Protein AF-A0A972Y3Y3-F1 (afdb_monomer)

Foldseek 3Di:
DKDDDPPWIWDDDPQWIWFDLPFWIWIQRVVQLAIEIETPVPPDPPDCDPVCVQPVQVDQWDKDWDDWDQDPNFTWTWIKTAGPDPPDQFRIKIFTAGPPVRHTAWIWTQGPVRDIDIDGDPDDDPPDDDDSCPRDDDCVVSPPGHYHYPD

Mean predicted aligned error: 5.72 Å

Nearest PDB structures (foldseek):
  4mxt-assembly1_A-2  TM=8.708E-01  e=2.739E-11  Bacteroides uniformis ATCC 8492
  3bk5-assembly1_A  TM=5.901E-01  e=4.823E-05  Vibrio parahaemolyticus RIMD 2210633
  7rag-assembly1_A-2  TM=6.821E-01  e=1.962E-03  Clostridioides difficile
  3buu-assembly2_B  TM=5.078E-01  e=1.488E-03  Nitrosomonas europaea ATCC 19718
  6jl9-assembly1_A  TM=5.408E-01  e=2.791E-02  Xenopus tropicalis

Structure (mmCIF, N/CA/C/O backbone):
data_AF-A0A972Y3Y3-F1
#
_entry.id   AF-A0A972Y3Y3-F1
#
loop_
_atom_site.group_PDB
_atom_site.id
_atom_site.type_symbol
_atom_site.label_atom_id
_atom_site.label_alt_id
_atom_site.label_comp_id
_atom_site.label_asym_id
_atom_site.label_entity_id
_atom_site.label_seq_id
_atom_site.pdbx_PDB_ins_code
_atom_site.Cartn_x
_atom_site.Cartn_y
_atom_site.Cartn_z
_atom_site.occupancy
_atom_site.B_iso_or_equiv
_atom_site.auth_seq_id
_atom_site.auth_comp_id
_atom_site.auth_asym_id
_atom_site.auth_atom_id
_atom_site.pdbx_PDB_model_num
ATOM 1 N N . ASP A 1 1 ? 3.562 -3.655 8.323 1.00 86.94 1 ASP A N 1
ATOM 2 C CA . ASP A 1 1 ? 3.239 -4.789 7.422 1.00 86.94 1 ASP A CA 1
ATOM 3 C C . ASP A 1 1 ? 1.831 -4.613 6.869 1.00 86.94 1 ASP A C 1
ATOM 5 O O . ASP A 1 1 ? 1.149 -3.686 7.285 1.00 86.94 1 ASP A O 1
ATOM 9 N N . VAL A 1 2 ? 1.420 -5.457 5.923 1.00 88.81 2 VAL A N 1
ATOM 10 C CA . VAL A 1 2 ? 0.069 -5.444 5.352 1.00 88.81 2 VAL A CA 1
ATOM 11 C C . VAL A 1 2 ? -0.478 -6.867 5.256 1.00 88.81 2 VAL A C 1
ATOM 13 O O . VAL A 1 2 ? 0.240 -7.784 4.857 1.00 88.81 2 VAL A O 1
ATOM 16 N N . THR A 1 3 ? -1.761 -7.036 5.579 1.00 91.81 3 THR A N 1
ATOM 17 C CA . THR A 1 3 ? -2.555 -8.222 5.229 1.00 91.81 3 THR A CA 1
ATOM 18 C C . THR A 1 3 ? -3.793 -7.820 4.424 1.00 91.81 3 THR A C 1
ATOM 20 O O . THR A 1 3 ? -4.442 -6.838 4.768 1.00 91.81 3 THR A O 1
ATOM 23 N N . LEU A 1 4 ? -4.122 -8.583 3.374 1.00 89.62 4 LEU A N 1
ATOM 24 C CA . LEU A 1 4 ? -5.201 -8.300 2.415 1.00 89.62 4 LEU A CA 1
ATOM 25 C C . LEU A 1 4 ? -6.139 -9.510 2.267 1.00 89.62 4 LEU A C 1
ATOM 27 O O . LEU A 1 4 ? -5.661 -10.649 2.220 1.00 89.62 4 LEU A O 1
ATOM 31 N N . LYS A 1 5 ? -7.453 -9.276 2.145 1.00 89.25 5 LYS A N 1
ATOM 32 C CA . LYS A 1 5 ? -8.460 -10.285 1.762 1.00 89.25 5 LYS A CA 1
ATOM 33 C C . LYS A 1 5 ? -9.588 -9.633 0.955 1.00 89.25 5 LYS A C 1
ATOM 35 O O . LYS A 1 5 ? -10.448 -8.965 1.520 1.00 89.25 5 LYS A O 1
ATOM 40 N N . GLY A 1 6 ? -9.620 -9.886 -0.355 1.00 86.69 6 GLY A N 1
ATOM 41 C CA . GLY A 1 6 ? -10.506 -9.134 -1.249 1.00 86.69 6 GLY A CA 1
ATOM 42 C C . GLY A 1 6 ? -10.146 -7.653 -1.168 1.00 86.69 6 GLY A C 1
ATOM 43 O O . GLY A 1 6 ? -8.965 -7.326 -1.265 1.00 86.69 6 GLY A O 1
ATOM 44 N N . ASP A 1 7 ? -11.138 -6.811 -0.897 1.00 83.88 7 ASP A N 1
ATOM 45 C CA . ASP A 1 7 ? -10.929 -5.373 -0.712 1.00 83.88 7 ASP A CA 1
ATOM 46 C C . ASP A 1 7 ? -10.537 -5.013 0.731 1.00 83.88 7 ASP A C 1
ATOM 48 O O . ASP A 1 7 ? -10.039 -3.924 0.971 1.00 83.88 7 ASP A O 1
ATOM 52 N N . GLN A 1 8 ? -10.702 -5.920 1.702 1.00 89.88 8 GLN A N 1
ATOM 53 C CA . GLN A 1 8 ? -10.385 -5.655 3.110 1.00 89.88 8 GLN A CA 1
ATOM 54 C C . GLN A 1 8 ? -8.876 -5.671 3.362 1.00 89.88 8 GLN A C 1
ATOM 56 O O . GLN A 1 8 ? -8.153 -6.531 2.838 1.00 89.88 8 GLN A O 1
ATOM 61 N N . TYR A 1 9 ? -8.402 -4.793 4.249 1.00 91.00 9 TYR A N 1
ATOM 62 C CA . TYR A 1 9 ? -6.988 -4.743 4.604 1.00 91.00 9 TYR A CA 1
ATOM 63 C C . TYR A 1 9 ? -6.715 -4.387 6.066 1.00 91.00 9 TYR A C 1
ATOM 65 O O . TYR A 1 9 ? -7.497 -3.721 6.740 1.00 91.00 9 TYR A O 1
ATOM 73 N N . VAL A 1 10 ? -5.559 -4.832 6.559 1.00 92.69 10 VAL A N 1
ATOM 74 C CA . VAL A 1 10 ? -4.926 -4.303 7.772 1.00 92.69 10 VAL A CA 1
ATOM 75 C C . VAL A 1 10 ? -3.528 -3.848 7.400 1.00 92.69 10 VAL A C 1
ATOM 77 O O . VAL A 1 10 ? -2.733 -4.643 6.897 1.00 92.69 10 VAL A O 1
ATOM 80 N N . LEU A 1 11 ? -3.233 -2.583 7.668 1.00 89.94 11 LEU A N 1
ATOM 81 C CA . LEU A 1 11 ? -1.943 -1.948 7.456 1.00 89.94 11 LEU A CA 1
ATOM 82 C C . LEU A 1 11 ? -1.376 -1.511 8.803 1.00 89.94 11 LEU A C 1
ATOM 84 O O . LEU A 1 11 ? -2.033 -0.804 9.557 1.00 89.94 11 LEU A O 1
ATOM 88 N N . ASN A 1 12 ? -0.134 -1.889 9.081 1.00 90.06 12 ASN A N 1
ATOM 89 C CA . ASN A 1 12 ? 0.650 -1.312 10.167 1.00 90.06 12 ASN A CA 1
ATOM 90 C C . ASN A 1 12 ? 1.813 -0.528 9.555 1.00 90.06 12 ASN A C 1
ATOM 92 O O . ASN A 1 12 ? 2.692 -1.119 8.911 1.00 90.06 12 ASN A O 1
ATOM 96 N N . TYR A 1 13 ? 1.828 0.786 9.749 1.00 83.94 13 TYR A N 1
ATOM 97 C CA . TYR A 1 13 ? 2.829 1.682 9.180 1.00 83.94 13 TYR A CA 1
ATOM 98 C C . TYR A 1 13 ? 3.150 2.810 10.160 1.00 83.94 13 TYR A C 1
ATOM 100 O O . TYR A 1 13 ? 2.250 3.466 10.662 1.00 83.94 13 TYR A O 1
ATOM 108 N N . MET A 1 14 ? 4.440 3.009 10.456 1.00 84.88 14 MET A N 1
ATOM 109 C CA . MET A 1 14 ? 4.923 4.077 11.350 1.00 84.88 14 MET A CA 1
ATOM 110 C C . MET A 1 14 ? 4.201 4.148 12.712 1.00 84.88 14 MET A C 1
ATOM 112 O O . MET A 1 14 ? 3.924 5.224 13.217 1.00 84.88 14 MET A O 1
ATOM 116 N N . GLY A 1 15 ? 3.875 2.997 13.309 1.00 89.00 15 GLY A N 1
ATOM 117 C CA . GLY A 1 15 ? 3.161 2.936 14.594 1.00 89.00 15 GLY A CA 1
ATOM 118 C C . GLY A 1 15 ? 1.643 3.121 14.490 1.00 89.00 15 GLY A C 1
ATOM 119 O O . GLY A 1 15 ? 0.935 2.789 15.435 1.00 89.00 15 GLY A O 1
ATOM 120 N N . VAL A 1 16 ? 1.135 3.538 13.330 1.00 92.25 16 VAL A N 1
ATOM 121 C CA . VAL A 1 16 ? -0.295 3.644 13.033 1.00 92.25 16 VAL A CA 1
ATOM 122 C C . VAL A 1 16 ? -0.813 2.307 12.513 1.00 92.25 16 VAL A C 1
ATOM 124 O O . VAL A 1 16 ? -0.187 1.658 11.665 1.00 92.25 16 VAL A O 1
ATOM 127 N N . LYS A 1 17 ? -1.978 1.893 13.013 1.00 94.00 17 LYS A N 1
ATOM 128 C CA . LYS A 1 17 ? -2.712 0.737 12.498 1.00 94.00 17 LYS A CA 1
ATOM 129 C C . LYS A 1 17 ? -3.946 1.220 11.755 1.00 94.00 17 LYS A C 1
ATOM 131 O O . LYS A 1 17 ? -4.848 1.778 12.370 1.00 94.00 17 LYS A O 1
ATOM 136 N N . ARG A 1 18 ? -4.020 0.938 10.458 1.00 92.50 18 ARG A N 1
ATOM 137 C CA . ARG A 1 18 ? -5.208 1.179 9.642 1.00 92.50 18 ARG A CA 1
ATOM 138 C C . ARG A 1 18 ? -5.916 -0.138 9.335 1.00 92.50 18 ARG A C 1
ATOM 140 O O . ARG A 1 18 ? -5.279 -1.118 8.948 1.00 92.50 18 ARG A O 1
ATOM 147 N N . ILE A 1 19 ? -7.226 -0.174 9.543 1.00 94.06 19 ILE A N 1
ATOM 148 C CA . ILE A 1 19 ? -8.092 -1.310 9.215 1.00 94.06 19 ILE A CA 1
ATOM 149 C C . ILE A 1 19 ? -9.125 -0.815 8.215 1.00 94.06 19 ILE A C 1
ATOM 151 O O . ILE A 1 19 ? -9.777 0.186 8.484 1.00 94.06 19 ILE A O 1
ATOM 155 N N . PHE A 1 20 ? -9.303 -1.527 7.111 1.00 92.00 20 PHE A N 1
ATOM 156 C CA . PHE A 1 20 ? -10.429 -1.328 6.212 1.00 92.00 20 PHE A CA 1
ATOM 157 C 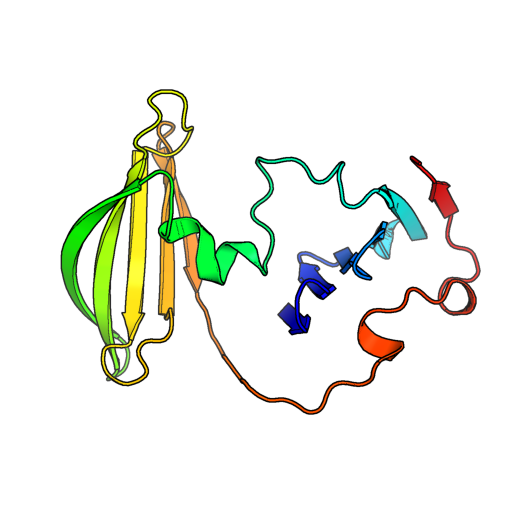C . PHE A 1 20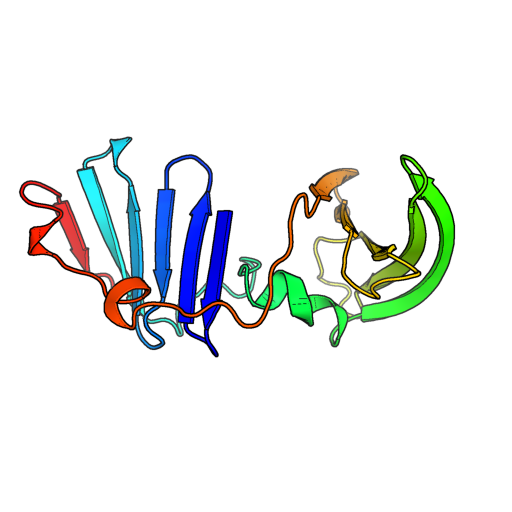 ? -11.281 -2.593 6.197 1.00 92.00 20 PHE A C 1
ATOM 159 O O . PHE A 1 20 ? -10.812 -3.674 5.825 1.00 92.00 20 PHE A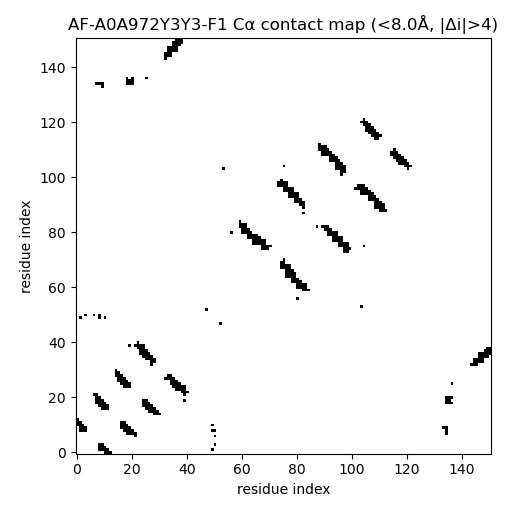 O 1
ATOM 166 N N . ASP A 1 21 ? -12.532 -2.459 6.635 1.00 93.19 21 ASP A N 1
ATOM 167 C CA . ASP A 1 21 ? -13.469 -3.581 6.753 1.00 93.19 21 ASP A CA 1
ATOM 168 C C . ASP A 1 21 ? -14.271 -3.842 5.464 1.00 93.19 21 ASP A C 1
ATOM 170 O O . ASP A 1 21 ? -15.102 -4.754 5.428 1.00 93.19 21 ASP A O 1
ATOM 174 N N . GLY A 1 22 ? -13.992 -3.087 4.396 1.00 90.12 22 GLY A N 1
ATOM 175 C CA . GLY A 1 22 ? -14.741 -3.086 3.139 1.00 90.12 22 GLY A CA 1
ATOM 176 C C . GLY A 1 22 ? -15.761 -1.948 3.030 1.00 90.12 22 GLY A C 1
ATOM 177 O O . GLY A 1 22 ? -16.379 -1.799 1.980 1.00 90.12 22 GLY A O 1
ATOM 178 N N . LYS A 1 23 ? -15.964 -1.165 4.098 1.00 91.25 23 LYS A N 1
ATOM 179 C CA . LYS A 1 23 ? -16.844 0.014 4.115 1.00 91.25 23 LYS A CA 1
ATOM 180 C C . LYS A 1 23 ? -16.231 1.204 4.837 1.00 91.25 23 LYS A C 1
ATOM 182 O O . LYS A 1 23 ? -16.316 2.311 4.332 1.00 91.25 23 LYS A O 1
ATOM 187 N N . LYS A 1 24 ? -15.647 0.981 6.012 1.00 93.19 24 LYS A N 1
ATOM 188 C CA . LYS A 1 24 ? -15.061 2.022 6.857 1.00 93.19 24 LYS A CA 1
ATOM 189 C C . LYS A 1 24 ? -13.573 1.806 7.036 1.00 93.19 24 LYS A C 1
ATOM 191 O O . LYS A 1 24 ? -13.103 0.668 7.146 1.00 93.19 24 LYS A O 1
ATOM 196 N N . ILE A 1 25 ? -12.859 2.919 7.114 1.00 92.81 25 ILE A N 1
ATOM 197 C CA . ILE A 1 25 ? -11.447 2.965 7.457 1.00 92.81 25 ILE A CA 1
ATOM 198 C C . ILE A 1 25 ? -11.336 3.375 8.923 1.00 92.81 25 ILE A C 1
ATOM 200 O O . ILE A 1 25 ? -11.888 4.384 9.351 1.00 92.81 25 ILE A O 1
ATOM 204 N N . TYR A 1 26 ? -10.598 2.586 9.696 1.00 94.88 26 TYR A N 1
ATOM 205 C CA . TYR A 1 26 ? -10.291 2.851 11.096 1.00 94.88 26 TYR A CA 1
ATOM 206 C C . TYR A 1 26 ? -8.794 3.101 11.206 1.00 94.88 26 TYR A C 1
ATOM 208 O O . TYR A 1 26 ? -7.998 2.168 11.069 1.00 94.88 26 TYR A O 1
ATOM 216 N N . THR A 1 27 ? -8.407 4.348 11.445 1.00 94.31 27 THR A N 1
ATOM 217 C CA . THR A 1 27 ? -7.014 4.750 11.652 1.00 94.31 27 THR A CA 1
ATOM 218 C C . THR A 1 27 ? -6.768 4.891 13.147 1.00 94.31 27 THR A C 1
AT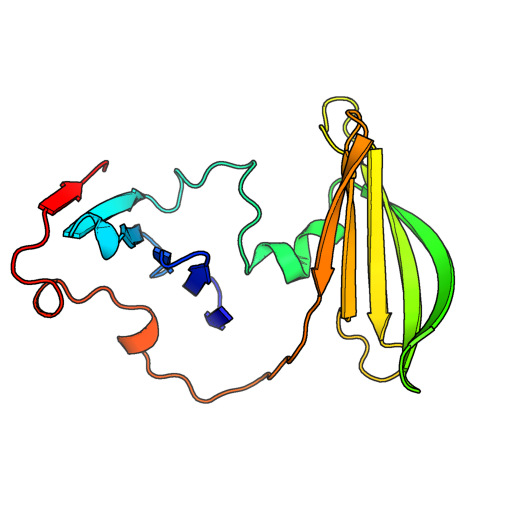OM 220 O O . THR A 1 27 ? -7.245 5.827 13.777 1.00 94.31 27 THR A O 1
ATOM 223 N N . ILE A 1 28 ? -6.046 3.933 13.719 1.00 96.44 28 ILE A N 1
ATOM 224 C CA . ILE A 1 28 ? -5.714 3.866 15.141 1.00 96.44 28 ILE A CA 1
ATOM 225 C C . ILE A 1 28 ? -4.301 4.414 15.325 1.00 96.44 28 IL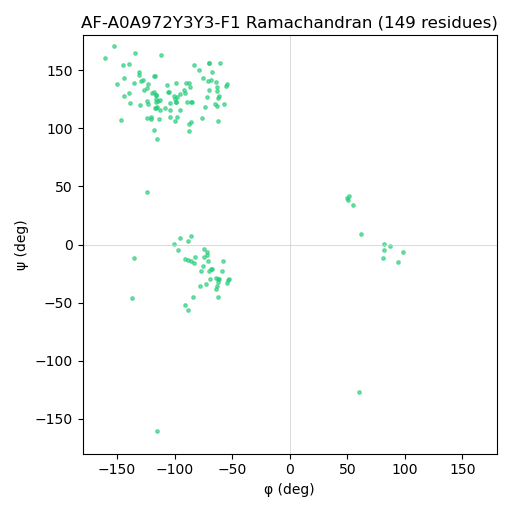E A C 1
ATOM 227 O O . ILE A 1 28 ? -3.354 3.873 14.743 1.00 96.44 28 ILE A O 1
ATOM 231 N N . ILE A 1 29 ? -4.169 5.441 16.161 1.00 96.50 29 ILE A N 1
ATOM 232 C CA . ILE A 1 29 ? -2.922 6.135 16.487 1.00 96.50 29 ILE A CA 1
ATOM 233 C C . ILE A 1 29 ? -2.636 5.887 17.976 1.00 96.50 29 ILE A C 1
ATOM 235 O O . ILE A 1 29 ? -3.131 6.616 18.833 1.00 96.50 29 ILE A O 1
ATOM 239 N N . PRO A 1 30 ? -1.886 4.822 18.326 1.00 95.88 30 PRO A N 1
ATOM 240 C CA . PRO A 1 30 ? -1.679 4.444 19.723 1.00 95.88 30 PRO A CA 1
ATOM 241 C C . PRO A 1 30 ? -0.921 5.484 20.548 1.00 95.88 30 PRO A C 1
ATOM 243 O O . PRO A 1 30 ? -1.111 5.533 21.756 1.00 95.8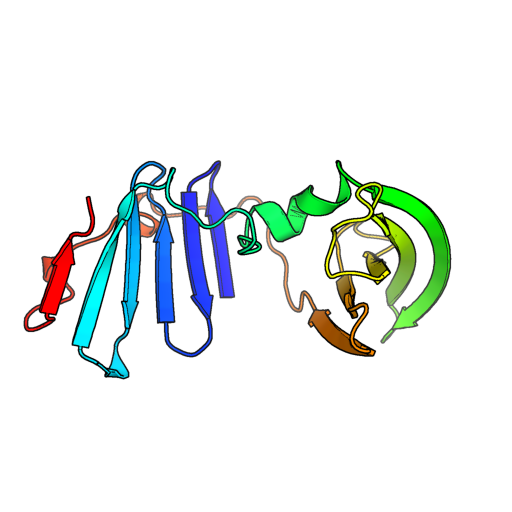8 30 PRO A O 1
ATOM 246 N N . GLU A 1 31 ? -0.055 6.276 19.909 1.00 96.25 31 GLU A N 1
ATOM 247 C CA . GLU A 1 31 ? 0.732 7.327 20.569 1.00 96.25 31 GLU A CA 1
ATOM 248 C C . GLU A 1 31 ? -0.156 8.428 21.161 1.00 96.25 31 GLU A C 1
ATOM 250 O O . GLU A 1 31 ? 0.119 8.901 22.261 1.00 96.25 31 GLU A O 1
ATOM 255 N N . ASP A 1 32 ? -1.256 8.748 20.476 1.00 97.06 32 ASP A N 1
ATOM 256 C CA . ASP A 1 32 ? -2.202 9.796 20.870 1.00 97.06 32 ASP A CA 1
ATOM 257 C C . ASP A 1 32 ? -3.455 9.236 21.561 1.00 97.06 32 ASP A C 1
ATOM 259 O O . ASP A 1 32 ? -4.356 9.987 21.927 1.00 97.06 32 ASP A O 1
ATOM 263 N N . GLU A 1 33 ? -3.537 7.910 21.719 1.00 97.31 33 GLU A N 1
ATOM 264 C CA . GLU A 1 33 ? -4.752 7.209 22.148 1.00 97.31 33 GLU A CA 1
ATOM 265 C C . GLU A 1 33 ? -5.984 7.642 21.322 1.00 97.31 33 GLU A C 1
ATOM 267 O O . GLU A 1 33 ? -7.085 7.800 21.845 1.00 97.31 33 GLU A O 1
ATOM 272 N N . GLU A 1 34 ? -5.806 7.828 20.009 1.00 97.12 34 GLU A N 1
ATOM 273 C CA . GLU A 1 34 ? -6.831 8.348 19.098 1.00 97.12 34 GLU A CA 1
ATOM 274 C C . GLU A 1 34 ? -7.225 7.324 18.024 1.00 97.12 34 GLU A C 1
ATOM 276 O O . GLU A 1 34 ? -6.410 6.535 17.532 1.00 97.12 34 GLU A O 1
ATOM 281 N N . ILE A 1 35 ? -8.506 7.336 17.648 1.00 97.38 35 ILE A N 1
ATOM 282 C CA . ILE A 1 35 ? -9.052 6.566 16.531 1.00 97.38 35 ILE A CA 1
ATOM 283 C C . ILE A 1 35 ? -9.868 7.490 15.640 1.00 97.38 35 ILE A C 1
ATOM 285 O O . ILE A 1 35 ? -10.891 8.017 16.072 1.00 97.38 35 ILE A O 1
ATOM 289 N N . ASN A 1 36 ? -9.459 7.599 14.380 1.00 95.44 36 ASN A N 1
ATOM 290 C CA . ASN A 1 36 ? -10.239 8.238 13.328 1.00 95.44 36 ASN A CA 1
ATOM 291 C C . ASN A 1 36 ? -11.029 7.179 12.555 1.00 95.44 36 ASN A C 1
ATOM 293 O O . ASN A 1 36 ? -10.457 6.174 12.119 1.00 95.44 36 ASN A O 1
ATOM 297 N N . ILE A 1 37 ? -12.331 7.400 12.396 1.00 95.38 37 ILE A N 1
ATOM 298 C CA . ILE A 1 37 ? -13.233 6.556 11.611 1.00 95.38 37 ILE A CA 1
ATOM 299 C C . ILE A 1 37 ? -13.725 7.382 10.428 1.00 95.38 37 ILE A C 1
ATOM 301 O O . ILE A 1 37 ? -14.281 8.454 10.633 1.00 95.38 37 ILE A O 1
ATOM 305 N N . SER A 1 38 ? -13.522 6.890 9.209 1.00 92.06 38 SER A N 1
ATOM 306 C CA . SER A 1 38 ? -13.986 7.544 7.980 1.00 92.06 38 SER A CA 1
ATOM 307 C C . SER A 1 38 ? -14.652 6.548 7.038 1.00 92.06 38 SER A C 1
ATOM 309 O O . SER A 1 38 ? -14.501 5.324 7.189 1.00 92.06 38 SER A O 1
ATOM 311 N N . ASN A 1 39 ? -15.377 7.063 6.047 1.00 90.81 39 ASN A N 1
ATOM 312 C CA . ASN A 1 39 ? -15.871 6.244 4.955 1.00 90.81 39 ASN A CA 1
ATOM 313 C C . ASN A 1 39 ? -14.705 5.750 4.088 1.00 90.81 39 ASN A C 1
ATOM 315 O O . ASN A 1 39 ? -13.678 6.417 3.958 1.00 90.81 39 ASN A O 1
ATOM 319 N N . GLY A 1 40 ? -14.849 4.564 3.498 1.00 81.06 40 GLY A N 1
ATOM 320 C CA . GLY A 1 40 ? -13.865 4.023 2.558 1.00 81.06 40 GLY A CA 1
ATOM 321 C C . GLY A 1 40 ? -13.834 4.776 1.230 1.00 81.06 40 GLY A C 1
ATOM 322 O O . GLY A 1 40 ? -12.826 4.749 0.540 1.00 81.06 40 GLY A O 1
ATOM 323 N N . GLU A 1 41 ? -14.924 5.464 0.884 1.00 74.00 41 GLU A N 1
ATOM 324 C CA . GLU A 1 41 ? -14.997 6.318 -0.308 1.00 74.00 41 GLU A CA 1
ATOM 325 C C . GLU A 1 41 ? -14.248 7.649 -0.134 1.00 74.00 41 GLU A C 1
ATOM 327 O O . GLU A 1 41 ? -13.892 8.272 -1.129 1.00 74.00 41 GLU A O 1
ATOM 332 N N . ASP A 1 42 ? -13.967 8.053 1.110 1.00 67.19 42 ASP A N 1
ATOM 333 C CA . ASP A 1 42 ? -13.194 9.260 1.434 1.00 67.19 42 ASP A CA 1
ATOM 334 C C . ASP A 1 42 ? -11.678 9.000 1.441 1.00 67.19 42 ASP A C 1
ATOM 336 O O . ASP A 1 42 ? -10.897 9.853 1.870 1.00 67.19 42 ASP A O 1
ATOM 340 N N . GLU A 1 43 ? -11.244 7.806 1.023 1.00 64.81 43 GLU A N 1
ATOM 341 C CA . GLU A 1 43 ? -9.826 7.492 0.900 1.00 64.81 43 GLU A CA 1
ATOM 342 C C . GLU A 1 43 ? -9.211 8.410 -0.162 1.00 64.81 43 GLU A C 1
ATOM 344 O O . GLU A 1 43 ? -9.644 8.452 -1.315 1.00 64.81 43 GLU A O 1
ATOM 349 N N . ASP A 1 44 ? -8.234 9.209 0.264 1.00 59.91 44 ASP A N 1
ATOM 350 C CA . ASP A 1 44 ? -7.592 10.216 -0.571 1.00 59.91 44 ASP A CA 1
ATOM 351 C C . ASP A 1 44 ? -7.011 9.519 -1.814 1.00 59.91 44 ASP A C 1
ATOM 353 O O . ASP A 1 44 ? -6.154 8.646 -1.683 1.00 59.91 44 ASP A O 1
ATOM 357 N N . GLU A 1 45 ? -7.433 9.895 -3.030 1.00 52.06 45 GLU A N 1
ATOM 358 C CA . GLU A 1 45 ? -6.996 9.239 -4.286 1.00 52.06 45 GLU A CA 1
ATOM 359 C C . GLU A 1 45 ? -5.463 9.273 -4.487 1.00 52.06 45 GLU A C 1
ATOM 361 O O . GLU A 1 45 ? -4.906 8.591 -5.350 1.00 52.06 45 GLU A O 1
ATOM 366 N N . ASN A 1 46 ? -4.766 10.103 -3.707 1.00 46.59 46 ASN A N 1
ATOM 367 C CA . ASN A 1 46 ? -3.314 10.239 -3.713 1.00 46.59 46 ASN A CA 1
ATOM 368 C C . ASN A 1 46 ? -2.604 9.299 -2.721 1.00 46.59 46 ASN A C 1
ATOM 370 O O . ASN A 1 46 ? -1.376 9.172 -2.776 1.00 46.59 46 ASN A O 1
ATOM 374 N N . GLU A 1 47 ? -3.333 8.665 -1.801 1.00 58.34 47 GLU A N 1
ATOM 375 C CA . GLU A 1 47 ? -2.783 7.758 -0.803 1.00 58.34 47 GLU A CA 1
ATOM 376 C C . GLU A 1 47 ? -2.713 6.344 -1.393 1.00 58.34 47 GLU A C 1
ATOM 378 O O . GLU A 1 47 ? -3.714 5.652 -1.506 1.00 58.34 47 GLU A O 1
ATOM 383 N N . ILE A 1 48 ? -1.510 5.901 -1.787 1.00 57.06 48 ILE A N 1
ATOM 384 C CA . ILE A 1 48 ? -1.324 4.540 -2.314 1.00 57.06 48 ILE A CA 1
ATOM 385 C C . ILE A 1 48 ? -1.680 3.542 -1.217 1.00 57.06 48 ILE A C 1
ATOM 387 O O . ILE A 1 48 ? -0.901 3.314 -0.282 1.00 57.06 48 ILE A O 1
ATOM 391 N N . THR A 1 49 ? -2.827 2.893 -1.368 1.00 65.31 49 THR A N 1
ATOM 392 C CA . THR A 1 49 ? -3.228 1.840 -0.445 1.00 65.31 49 THR A CA 1
ATOM 393 C C . THR A 1 49 ? -2.344 0.607 -0.645 1.00 65.31 49 THR A C 1
ATOM 395 O O . THR A 1 49 ? -1.789 0.366 -1.726 1.00 65.31 49 THR A O 1
ATOM 398 N N . PRO A 1 50 ? -2.197 -0.256 0.368 1.00 64.56 50 PRO A N 1
ATOM 399 C CA . PRO A 1 50 ? -1.438 -1.489 0.192 1.00 64.56 50 PRO A CA 1
ATOM 400 C C . PRO A 1 50 ? -2.025 -2.427 -0.875 1.00 64.56 50 PRO A C 1
ATOM 402 O O . PRO A 1 50 ? -1.286 -3.164 -1.529 1.00 64.56 50 PRO A O 1
ATOM 405 N N . SER A 1 51 ? -3.346 -2.389 -1.059 1.00 64.00 51 SER A N 1
ATOM 406 C CA . SER A 1 51 ? -4.077 -3.039 -2.151 1.00 64.00 51 SER A CA 1
ATOM 407 C C . SER A 1 51 ? -3.655 -2.489 -3.514 1.00 64.00 51 SER A C 1
ATOM 409 O O . SER A 1 51 ? -3.352 -3.263 -4.425 1.00 64.00 51 SER A O 1
ATOM 411 N N . GLU A 1 52 ? -3.542 -1.167 -3.639 1.00 69.81 52 GLU A N 1
ATOM 412 C CA . GLU A 1 52 ? -3.061 -0.510 -4.853 1.00 69.81 52 GLU A CA 1
ATOM 413 C C . GLU A 1 52 ? -1.578 -0.750 -5.106 1.00 69.81 52 GLU A C 1
ATOM 415 O O . GLU A 1 52 ? -1.185 -0.852 -6.262 1.00 69.81 52 GLU A O 1
ATOM 420 N N . MET A 1 53 ? -0.736 -0.953 -4.088 1.00 67.62 53 MET A N 1
ATOM 421 C CA . MET A 1 53 ? 0.679 -1.294 -4.304 1.00 67.62 53 MET A CA 1
ATOM 422 C C . MET A 1 53 ? 0.853 -2.508 -5.246 1.00 67.62 53 MET A C 1
ATOM 424 O O . MET A 1 53 ? 1.839 -2.597 -5.983 1.00 67.62 53 MET A O 1
ATOM 428 N N . LEU A 1 54 ? -0.116 -3.431 -5.264 1.00 69.62 54 LEU A N 1
ATOM 429 C CA . LEU A 1 54 ? -0.096 -4.623 -6.114 1.00 69.62 54 LEU A CA 1
ATOM 430 C C . LEU A 1 54 ? -0.710 -4.423 -7.508 1.00 69.62 54 LEU A C 1
ATOM 432 O O . LEU A 1 54 ? -0.514 -5.290 -8.366 1.00 69.62 54 LEU A O 1
ATOM 436 N N . THR A 1 55 ? -1.430 -3.327 -7.758 1.00 76.69 55 THR A N 1
ATOM 437 C CA . THR A 1 55 ? -2.211 -3.125 -8.995 1.00 76.69 55 THR A CA 1
ATOM 438 C C . THR A 1 55 ? -2.069 -1.740 -9.636 1.00 76.69 55 THR A C 1
ATOM 440 O O . THR A 1 55 ? -2.438 -1.597 -10.801 1.00 76.69 55 THR A O 1
ATOM 443 N N . PHE A 1 56 ? -1.472 -0.747 -8.965 1.00 78.38 56 PHE A N 1
ATOM 444 C CA . PHE A 1 56 ? -1.375 0.649 -9.426 1.00 78.38 56 PHE A CA 1
ATOM 445 C C . PHE A 1 56 ? -0.750 0.758 -10.825 1.00 78.38 56 PHE A C 1
ATOM 447 O O . PHE A 1 56 ? -1.128 1.601 -11.630 1.00 78.38 56 PHE A O 1
ATOM 454 N N . TYR A 1 57 ? 0.190 -0.134 -11.151 1.00 79.94 57 TYR A N 1
ATOM 455 C CA . TYR A 1 57 ? 0.906 -0.138 -12.426 1.00 79.94 57 TYR A CA 1
ATOM 456 C C . TYR A 1 57 ? 0.055 -0.588 -13.622 1.00 79.94 57 TYR A C 1
ATOM 458 O O . TYR A 1 57 ? 0.521 -0.508 -14.758 1.00 79.94 57 TYR A O 1
ATOM 466 N N . GLN A 1 58 ? -1.161 -1.096 -13.403 1.00 83.00 58 GLN A N 1
ATOM 467 C CA . GLN A 1 58 ? -2.006 -1.639 -14.470 1.00 83.00 58 GLN A CA 1
ATOM 468 C C . GLN A 1 58 ? -2.691 -0.554 -15.312 1.00 83.00 58 GLN A C 1
ATOM 470 O O . GLN A 1 58 ? -3.086 -0.825 -16.448 1.00 83.00 58 GLN A O 1
ATOM 475 N N . LYS A 1 59 ? -2.857 0.662 -14.780 1.00 87.06 59 LYS A N 1
ATOM 476 C CA . LYS A 1 59 ? -3.547 1.782 -15.442 1.00 87.06 59 LYS A CA 1
ATOM 477 C C . LYS A 1 59 ? -2.806 3.091 -15.181 1.00 87.06 59 LYS A C 1
ATOM 479 O O . LYS A 1 59 ? -2.091 3.205 -14.202 1.00 87.06 59 LYS A O 1
ATOM 484 N N . GLY A 1 60 ? -2.969 4.083 -16.057 1.00 89.25 60 GLY A N 1
ATOM 485 C CA . GLY A 1 60 ? -2.402 5.427 -15.855 1.00 89.25 60 GLY A CA 1
ATOM 486 C C . GLY A 1 60 ? -0.926 5.597 -16.241 1.00 89.25 60 GLY A C 1
ATOM 487 O O . GLY A 1 60 ? -0.405 6.708 -16.155 1.00 89.25 60 GLY A O 1
ATOM 488 N N . TYR A 1 61 ? -0.263 4.546 -16.739 1.00 93.31 61 TYR A N 1
ATOM 489 C CA . TYR A 1 61 ? 1.150 4.583 -17.128 1.00 93.31 61 TYR A CA 1
ATOM 490 C C . TYR A 1 61 ? 1.387 4.000 -18.524 1.00 93.31 61 TYR A C 1
ATOM 492 O O . TYR A 1 61 ? 0.768 3.017 -18.928 1.00 93.31 61 TYR A O 1
ATOM 500 N N . THR A 1 62 ? 2.356 4.571 -19.237 1.00 95.94 62 THR A N 1
ATOM 501 C CA . THR A 1 62 ? 3.071 3.858 -20.304 1.00 95.94 62 THR A CA 1
ATOM 502 C C . THR A 1 62 ? 4.187 3.021 -19.689 1.00 95.94 62 THR A C 1
ATOM 504 O O . THR A 1 62 ? 4.689 3.352 -18.611 1.00 95.94 62 THR A O 1
ATOM 507 N N . TYR A 1 63 ? 4.594 1.944 -20.361 1.00 95.88 63 TYR A N 1
ATOM 508 C CA . TYR A 1 63 ? 5.604 1.027 -19.842 1.00 95.88 63 TYR A CA 1
ATOM 509 C C . TYR A 1 63 ? 6.700 0.724 -20.863 1.00 95.88 63 TYR A C 1
ATOM 511 O O . TYR A 1 63 ? 6.469 0.674 -22.070 1.00 95.88 63 TYR A O 1
ATOM 519 N N . ALA A 1 64 ? 7.905 0.487 -20.354 1.00 97.50 64 ALA A N 1
ATOM 520 C CA . ALA A 1 64 ? 9.027 -0.032 -21.119 1.00 97.50 64 ALA A CA 1
ATOM 521 C C . ALA A 1 64 ? 9.849 -0.981 -20.248 1.00 97.50 64 ALA A C 1
ATOM 523 O O . ALA A 1 64 ? 10.041 -0.733 -19.056 1.00 97.50 64 ALA A O 1
ATOM 524 N N . MET A 1 65 ? 10.367 -2.049 -20.851 1.00 97.56 65 MET A N 1
ATOM 525 C CA . MET A 1 65 ? 11.355 -2.895 -20.187 1.00 97.56 65 MET A CA 1
ATOM 526 C C . MET A 1 65 ? 12.618 -2.078 -19.919 1.00 97.56 65 MET A C 1
ATOM 528 O O . MET A 1 65 ? 13.075 -1.328 -20.782 1.00 97.56 65 MET A O 1
ATOM 532 N N . ASP A 1 66 ? 13.157 -2.225 -18.718 1.00 97.12 66 ASP A N 1
ATOM 533 C CA . ASP A 1 66 ? 14.409 -1.611 -18.296 1.00 97.12 66 ASP A CA 1
ATOM 534 C C . ASP A 1 66 ? 15.444 -2.720 -18.020 1.00 97.12 66 ASP A C 1
ATOM 536 O O . ASP A 1 66 ? 15.321 -3.853 -18.501 1.00 97.12 66 ASP A O 1
ATOM 540 N N . ILE A 1 67 ? 16.489 -2.406 -17.266 1.00 97.62 67 ILE A N 1
ATOM 541 C CA . ILE A 1 67 ? 17.566 -3.336 -16.947 1.00 97.62 67 ILE A CA 1
ATOM 542 C C . ILE A 1 67 ? 17.087 -4.580 -16.190 1.00 97.62 67 ILE A C 1
ATOM 544 O O . ILE A 1 67 ? 16.094 -4.588 -15.457 1.00 97.62 67 ILE A O 1
ATOM 548 N N . THR A 1 68 ? 17.877 -5.640 -16.313 1.00 97.69 68 THR A N 1
ATOM 549 C CA . THR A 1 68 ? 17.853 -6.758 -15.376 1.00 97.69 68 THR A CA 1
ATOM 550 C C . THR A 1 68 ? 19.000 -6.601 -14.381 1.00 97.69 68 THR A C 1
ATOM 552 O O . THR A 1 68 ? 20.123 -6.291 -14.774 1.00 97.69 68 THR A O 1
ATOM 555 N N . GLN A 1 69 ? 18.750 -6.888 -13.107 1.00 97.06 69 GLN A N 1
ATOM 556 C CA . GLN A 1 69 ? 19.754 -6.859 -12.050 1.00 97.06 69 GLN A CA 1
ATOM 557 C C . GLN A 1 69 ? 19.732 -8.159 -11.246 1.00 97.06 69 GLN A C 1
ATOM 559 O O . GLN A 1 69 ? 18.671 -8.693 -10.938 1.00 97.06 69 GLN A O 1
ATOM 564 N N . ASN A 1 70 ? 20.908 -8.662 -10.869 1.00 96.44 70 ASN A N 1
ATOM 565 C CA . ASN A 1 70 ? 21.009 -9.715 -9.862 1.00 96.44 70 ASN A CA 1
ATOM 566 C C . ASN A 1 70 ? 21.124 -9.079 -8.475 1.00 96.44 70 ASN A C 1
ATOM 568 O O . ASN A 1 70 ? 22.051 -8.312 -8.218 1.00 96.44 70 ASN A O 1
ATOM 572 N N . VAL A 1 71 ? 20.201 -9.417 -7.579 1.00 93.12 71 VAL A N 1
ATOM 573 C CA . VAL A 1 71 ? 20.168 -8.936 -6.196 1.00 93.12 71 VAL A CA 1
ATOM 574 C C . VAL A 1 71 ? 20.161 -10.149 -5.279 1.00 93.12 71 VAL A C 1
ATOM 576 O O . VAL A 1 71 ? 19.185 -10.890 -5.245 1.00 93.12 71 VAL A O 1
ATOM 579 N N . GLN A 1 72 ? 21.271 -10.392 -4.576 1.00 89.62 72 GLN A N 1
ATOM 580 C CA . GLN A 1 72 ? 21.411 -11.527 -3.647 1.00 89.62 72 GLN A CA 1
ATOM 581 C C . GLN A 1 72 ? 21.027 -12.884 -4.283 1.00 89.62 72 GLN A C 1
ATOM 583 O O . GLN A 1 72 ? 20.336 -13.702 -3.686 1.00 89.62 72 GLN A O 1
ATOM 588 N N . GLY A 1 73 ? 21.433 -13.106 -5.540 1.00 91.81 73 GLY A N 1
ATOM 589 C CA . GLY A 1 73 ? 21.115 -14.326 -6.298 1.00 91.81 73 GLY A CA 1
ATOM 590 C C . GLY A 1 73 ? 19.727 -14.349 -6.955 1.00 91.81 73 GLY A C 1
ATOM 591 O O . GLY A 1 73 ? 19.432 -15.268 -7.716 1.00 91.81 73 GLY A O 1
ATOM 592 N N . ARG A 1 74 ? 18.884 -13.333 -6.728 1.00 93.19 74 ARG A N 1
ATOM 593 C CA . ARG A 1 74 ? 17.583 -13.172 -7.394 1.00 93.19 74 ARG A CA 1
ATOM 594 C C . ARG A 1 74 ? 17.738 -12.333 -8.657 1.00 93.19 74 ARG A C 1
ATOM 596 O O . ARG A 1 74 ? 18.308 -11.245 -8.613 1.00 93.19 74 ARG A O 1
ATOM 603 N N . LYS A 1 75 ? 17.198 -12.813 -9.778 1.00 97.44 75 LYS A N 1
ATOM 604 C CA . LYS A 1 75 ? 17.175 -12.079 -11.051 1.00 97.44 75 LYS A CA 1
ATOM 605 C C . LYS A 1 75 ? 15.950 -11.165 -11.087 1.00 97.44 75 LYS A C 1
ATOM 607 O O . LYS A 1 75 ? 14.831 -11.642 -11.272 1.00 97.44 75 LYS A O 1
ATOM 612 N N . ILE A 1 76 ? 16.158 -9.867 -10.923 1.00 98.00 76 ILE A N 1
ATOM 613 C CA . ILE A 1 76 ? 15.110 -8.846 -10.909 1.00 98.00 76 ILE A CA 1
ATOM 614 C C . ILE A 1 76 ? 15.056 -8.160 -12.270 1.00 98.00 76 ILE A C 1
ATOM 616 O O . ILE A 1 76 ? 16.064 -7.654 -12.756 1.00 98.00 76 ILE A O 1
ATOM 620 N N . GLN A 1 77 ? 13.882 -8.149 -12.889 1.00 98.00 77 GLN A N 1
ATOM 621 C CA . GLN A 1 77 ? 13.610 -7.412 -14.114 1.00 98.00 77 GLN A CA 1
ATOM 622 C C . GLN A 1 77 ? 12.905 -6.107 -13.765 1.00 98.00 77 GLN A C 1
ATOM 624 O O . GLN A 1 77 ? 11.828 -6.140 -13.174 1.00 98.00 77 GLN A O 1
ATOM 629 N N . PHE A 1 78 ? 13.478 -4.974 -14.158 1.00 97.75 78 PHE A N 1
ATOM 630 C CA . PHE A 1 78 ? 12.822 -3.687 -13.978 1.00 97.75 78 PHE A CA 1
ATOM 631 C C . PHE A 1 78 ? 11.918 -3.351 -15.161 1.00 97.75 78 PHE A C 1
ATOM 633 O O . PHE A 1 78 ? 12.267 -3.563 -16.324 1.00 97.75 78 PHE A O 1
ATOM 640 N N . VAL A 1 79 ? 10.747 -2.810 -14.851 1.00 97.12 79 VAL A N 1
ATOM 641 C CA . VAL A 1 79 ? 9.832 -2.189 -15.805 1.00 97.12 79 VAL A CA 1
ATOM 642 C C . VAL A 1 79 ? 9.723 -0.721 -15.432 1.00 97.12 79 VAL A C 1
ATOM 644 O O . VAL A 1 79 ? 9.369 -0.376 -14.305 1.00 97.12 79 VAL A O 1
ATOM 647 N N . LYS A 1 80 ? 10.041 0.154 -16.379 1.00 97.44 80 LYS A N 1
ATOM 648 C CA . LYS A 1 80 ? 9.873 1.592 -16.218 1.00 97.44 80 LYS A CA 1
ATOM 649 C C . LYS A 1 80 ? 8.442 1.963 -16.570 1.00 97.44 80 LYS A C 1
ATOM 651 O O . LYS A 1 80 ? 8.012 1.745 -17.700 1.00 97.44 80 LYS A O 1
ATOM 656 N N . LEU A 1 81 ? 7.755 2.580 -15.623 1.00 95.62 81 LEU A N 1
ATOM 657 C CA . LEU A 1 81 ? 6.422 3.144 -15.758 1.00 95.62 81 LEU A CA 1
ATOM 658 C C . LEU A 1 81 ? 6.538 4.667 -15.830 1.00 95.62 81 LEU A C 1
ATOM 660 O O . LEU A 1 81 ? 7.237 5.286 -15.025 1.00 95.62 81 LEU A O 1
ATOM 664 N N . THR A 1 82 ? 5.887 5.281 -16.811 1.00 95.81 82 THR A N 1
ATOM 665 C CA . THR A 1 82 ? 5.848 6.742 -16.977 1.00 95.81 82 THR A CA 1
ATOM 666 C C . THR A 1 82 ? 4.391 7.193 -16.974 1.00 95.81 82 THR A C 1
ATOM 668 O O . THR A 1 82 ? 3.639 6.689 -17.815 1.00 95.81 82 THR A O 1
ATOM 671 N N . PRO A 1 83 ? 3.975 8.077 -16.042 1.00 94.06 83 PRO A N 1
ATOM 672 C CA . PRO A 1 83 ? 2.593 8.537 -15.970 1.00 94.06 83 PRO A CA 1
ATOM 673 C C . PRO A 1 83 ? 2.122 9.103 -17.307 1.00 94.06 83 PRO A C 1
ATOM 675 O O . PRO A 1 83 ? 2.864 9.818 -17.981 1.00 94.06 83 PRO A O 1
ATOM 678 N N . ILE A 1 84 ? 0.891 8.774 -17.688 1.00 94.75 84 ILE A N 1
ATOM 679 C CA . ILE A 1 84 ? 0.231 9.367 -18.857 1.00 94.75 84 ILE A CA 1
ATOM 680 C C . ILE A 1 84 ? -0.275 10.770 -18.506 1.00 94.75 84 ILE A C 1
ATOM 682 O O . ILE A 1 84 ? -0.231 11.672 -19.342 1.00 94.75 84 ILE A O 1
ATOM 686 N N . ASP A 1 85 ? -0.730 10.963 -17.265 1.00 92.00 85 ASP A N 1
ATOM 687 C CA . ASP A 1 85 ? -1.187 12.263 -16.795 1.00 92.00 85 ASP A CA 1
ATOM 688 C C . ASP A 1 85 ? -0.010 13.213 -16.545 1.00 92.00 85 ASP A C 1
ATOM 690 O O . ASP A 1 85 ? 0.831 13.014 -15.665 1.00 92.00 85 ASP A O 1
ATOM 694 N N . SER A 1 86 ? -0.004 14.308 -17.303 1.00 89.38 86 SER A N 1
ATOM 695 C CA . SER A 1 86 ? 0.943 15.409 -17.153 1.00 89.38 86 SER A CA 1
ATOM 696 C C . SER A 1 86 ? 0.916 16.078 -15.775 1.00 89.38 86 SER A C 1
ATOM 698 O O . SER A 1 86 ? 1.929 16.667 -15.390 1.00 89.38 86 SER A O 1
ATOM 700 N N . LYS A 1 87 ? -0.189 15.980 -15.023 1.00 90.94 87 LYS A N 1
ATOM 701 C CA . LYS A 1 87 ? -0.328 16.536 -13.670 1.00 90.94 87 LYS A CA 1
ATOM 702 C C . LYS A 1 87 ? 0.260 15.649 -12.577 1.00 90.94 87 LYS A C 1
ATOM 704 O O . LYS A 1 87 ? 0.417 16.129 -11.467 1.00 90.94 87 LYS A O 1
ATOM 709 N N . SER A 1 88 ? 0.642 14.406 -12.876 1.00 88.69 88 SER A N 1
ATOM 710 C CA . SER A 1 88 ? 1.236 13.509 -11.878 1.00 88.69 88 SER A CA 1
ATOM 711 C C . SER A 1 88 ? 2.462 14.136 -11.207 1.00 88.69 88 SER A C 1
ATOM 713 O O . SER A 1 88 ? 3.330 14.675 -11.893 1.00 88.69 88 SER A O 1
ATOM 715 N N . GLU A 1 89 ? 2.591 14.012 -9.888 1.00 88.94 89 GLU A N 1
ATOM 716 C CA . GLU A 1 89 ? 3.785 14.454 -9.148 1.00 88.94 89 GLU A CA 1
ATOM 717 C C . GLU A 1 89 ? 5.010 13.562 -9.414 1.00 88.94 89 GLU A C 1
ATOM 719 O O . GLU A 1 89 ? 6.156 13.939 -9.149 1.00 88.94 89 GLU A O 1
ATOM 724 N N . TYR A 1 90 ? 4.795 12.386 -10.007 1.00 90.19 90 TYR A N 1
ATOM 725 C CA . TYR A 1 90 ? 5.854 11.450 -10.348 1.00 90.19 90 TYR A CA 1
ATOM 726 C C . TYR A 1 90 ? 6.399 11.698 -11.754 1.00 90.19 90 TYR A C 1
ATOM 728 O O . TYR A 1 90 ? 5.675 11.928 -12.719 1.00 90.19 90 TYR A O 1
ATOM 736 N N . LYS A 1 91 ? 7.720 11.600 -11.893 1.00 94.56 91 LYS A N 1
ATOM 737 C CA . LYS A 1 91 ? 8.410 11.606 -13.186 1.00 94.56 91 LYS A CA 1
ATOM 738 C C . LYS A 1 91 ? 8.429 10.211 -13.805 1.00 94.56 91 LYS A C 1
ATOM 740 O O . LYS A 1 91 ? 8.219 10.062 -15.005 1.00 94.56 91 LYS A O 1
ATOM 745 N N . LYS A 1 92 ? 8.744 9.196 -12.999 1.00 94.62 92 LYS A N 1
ATOM 746 C CA . LYS A 1 92 ? 8.727 7.781 -13.386 1.00 94.62 92 LYS A CA 1
ATOM 747 C C . LYS A 1 92 ? 8.674 6.893 -12.150 1.00 94.62 92 LYS A C 1
ATOM 749 O O . LYS A 1 92 ? 9.068 7.312 -11.063 1.00 94.62 92 LYS A O 1
ATOM 754 N N . ILE A 1 93 ? 8.261 5.651 -12.354 1.00 93.50 93 ILE A N 1
ATOM 755 C CA . ILE A 1 93 ? 8.330 4.584 -11.358 1.00 93.50 93 ILE A CA 1
ATOM 756 C C . ILE A 1 93 ? 9.111 3.423 -11.978 1.00 93.50 93 ILE A C 1
ATOM 758 O O . ILE A 1 93 ? 8.887 3.078 -13.137 1.00 93.50 93 ILE A O 1
ATOM 762 N N . LEU A 1 94 ? 10.050 2.831 -11.244 1.00 95.56 94 LEU A N 1
ATOM 763 C CA . LEU A 1 94 ? 10.712 1.585 -11.635 1.00 95.56 94 LEU A CA 1
ATOM 764 C C . LEU A 1 94 ? 10.134 0.451 -10.796 1.00 95.56 94 LEU A C 1
ATOM 766 O O . LEU A 1 94 ? 10.296 0.437 -9.577 1.00 95.56 94 LEU A O 1
ATOM 770 N N . LEU A 1 95 ? 9.463 -0.490 -11.452 1.00 94.75 95 LEU A N 1
ATOM 771 C CA . LEU A 1 95 ? 8.891 -1.673 -10.826 1.00 94.75 95 LEU A CA 1
ATOM 772 C C . LEU A 1 95 ? 9.845 -2.851 -11.022 1.00 94.75 95 LEU A C 1
ATOM 774 O O . LEU A 1 95 ? 10.012 -3.331 -12.143 1.00 94.75 95 LEU A O 1
ATOM 778 N N . GLY A 1 96 ? 10.494 -3.300 -9.952 1.00 95.38 96 GLY A N 1
ATOM 779 C CA . GLY A 1 96 ? 11.346 -4.482 -9.978 1.00 95.38 96 GLY A CA 1
ATOM 780 C C . GLY A 1 96 ? 10.521 -5.740 -9.750 1.00 95.38 96 GLY A C 1
ATOM 781 O O . GLY A 1 96 ? 9.861 -5.876 -8.722 1.00 95.38 96 GLY A O 1
ATOM 782 N N . ILE A 1 97 ? 10.576 -6.679 -10.689 1.00 94.75 97 ILE A N 1
ATOM 783 C CA . ILE A 1 97 ? 9.826 -7.938 -10.659 1.00 94.75 97 ILE A CA 1
ATOM 784 C C . ILE A 1 97 ? 10.815 -9.097 -10.576 1.00 94.75 97 ILE A C 1
ATOM 786 O O . ILE A 1 97 ? 11.746 -9.199 -11.379 1.00 94.75 97 ILE A O 1
ATOM 790 N N . ASP A 1 98 ? 10.614 -10.000 -9.623 1.00 94.75 98 ASP A N 1
ATOM 791 C CA . ASP A 1 98 ? 11.384 -11.236 -9.558 1.00 94.75 98 ASP A CA 1
ATOM 792 C C . ASP A 1 98 ? 11.078 -12.105 -10.786 1.00 94.75 98 ASP A C 1
ATOM 794 O O . ASP A 1 98 ? 9.938 -12.495 -11.043 1.00 94.75 98 ASP A O 1
ATOM 798 N N . SER A 1 99 ? 12.105 -12.420 -11.572 1.00 95.44 99 SER A N 1
ATOM 799 C CA . SER A 1 99 ? 11.933 -13.144 -12.831 1.00 95.44 99 SER A CA 1
ATOM 800 C C . SER A 1 99 ? 11.480 -14.592 -12.641 1.00 95.44 99 SER A C 1
ATOM 802 O O . SER A 1 99 ? 10.961 -15.170 -13.597 1.00 95.44 99 SER A O 1
ATOM 804 N N . GLN A 1 100 ? 11.678 -15.190 -11.464 1.00 93.06 100 GLN A N 1
ATOM 805 C CA . GLN A 1 100 ? 11.269 -16.564 -11.175 1.00 93.06 100 GLN A CA 1
ATOM 806 C C . GLN A 1 100 ? 9.835 -16.603 -10.651 1.00 93.06 100 GLN A C 1
ATOM 808 O O . GLN A 1 100 ? 8.987 -17.259 -11.250 1.00 93.06 100 GLN A O 1
ATOM 813 N N . THR A 1 101 ? 9.551 -15.873 -9.569 1.00 92.00 101 THR A N 1
ATOM 81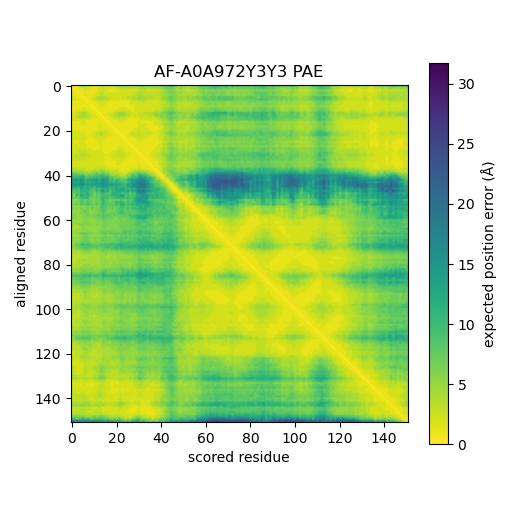4 C CA . THR A 1 101 ? 8.233 -15.916 -8.909 1.00 92.00 101 THR A CA 1
ATOM 815 C C . THR A 1 101 ? 7.196 -15.012 -9.566 1.00 92.00 101 THR A C 1
ATOM 817 O O . THR A 1 101 ? 6.010 -15.162 -9.300 1.00 92.00 101 THR A O 1
ATOM 820 N N . LYS A 1 102 ? 7.632 -14.067 -10.411 1.00 90.69 102 LYS A N 1
ATOM 821 C CA . LYS A 1 102 ? 6.812 -12.992 -10.998 1.00 90.69 102 LYS A CA 1
ATOM 822 C C . LYS A 1 102 ? 6.207 -12.033 -9.973 1.00 90.69 102 LYS A C 1
ATOM 824 O O . LYS A 1 102 ? 5.401 -11.185 -10.339 1.00 90.69 102 LYS A O 1
ATOM 829 N N . HIS A 1 103 ? 6.610 -12.125 -8.708 1.00 88.62 103 HIS A N 1
ATOM 830 C CA . HIS A 1 103 ? 6.188 -11.185 -7.680 1.00 88.62 103 HIS A CA 1
ATOM 831 C C . HIS A 1 103 ? 6.985 -9.885 -7.769 1.00 88.62 103 HIS A C 1
ATOM 833 O O . HIS A 1 103 ? 8.161 -9.876 -8.147 1.00 88.62 103 HIS A O 1
ATOM 839 N N . ILE A 1 104 ? 6.351 -8.789 -7.360 1.00 89.56 104 ILE A N 1
ATOM 840 C CA . ILE A 1 104 ? 7.017 -7.501 -7.176 1.00 89.56 104 ILE A CA 1
ATOM 841 C C . ILE A 1 104 ? 8.078 -7.667 -6.084 1.00 89.56 104 ILE A C 1
ATOM 843 O O . ILE A 1 104 ? 7.795 -8.148 -4.988 1.00 89.56 104 ILE A O 1
ATOM 847 N N . TYR A 1 105 ? 9.309 -7.294 -6.409 1.00 92.19 105 TYR A N 1
ATOM 848 C CA . TYR A 1 105 ? 10.431 -7.249 -5.482 1.00 92.19 105 TYR A CA 1
ATOM 849 C C . TYR A 1 105 ? 10.535 -5.871 -4.830 1.00 92.19 105 TYR A C 1
ATOM 851 O O . TYR A 1 105 ? 10.593 -5.763 -3.607 1.00 92.19 105 TYR A O 1
ATOM 859 N N . ASN A 1 106 ? 10.550 -4.816 -5.640 1.00 92.06 106 ASN A N 1
ATOM 860 C CA . ASN A 1 106 ? 10.636 -3.450 -5.153 1.00 92.06 106 ASN A CA 1
ATOM 861 C C . ASN A 1 106 ? 9.996 -2.463 -6.127 1.00 92.06 106 ASN A C 1
ATOM 863 O O . ASN A 1 106 ? 9.647 -2.785 -7.264 1.00 92.06 106 ASN A O 1
ATOM 867 N N . LEU A 1 107 ? 9.871 -1.238 -5.647 1.00 91.25 107 LEU A N 1
ATOM 868 C CA . LEU A 1 107 ? 9.328 -0.113 -6.368 1.00 91.25 107 LEU A CA 1
ATOM 869 C C . LEU A 1 107 ? 10.169 1.118 -6.039 1.00 91.25 107 LEU A C 1
ATOM 871 O O . LEU A 1 107 ? 10.446 1.384 -4.871 1.00 91.25 107 LEU A O 1
ATOM 875 N N . ILE A 1 108 ? 10.591 1.847 -7.070 1.00 93.25 108 ILE A N 1
ATOM 876 C CA . ILE A 1 108 ? 11.361 3.088 -6.939 1.00 93.25 108 ILE A CA 1
ATOM 877 C C . ILE A 1 108 ? 10.557 4.203 -7.599 1.00 93.25 108 ILE A C 1
ATOM 879 O O . ILE A 1 108 ? 10.439 4.231 -8.825 1.00 93.25 108 ILE A O 1
ATOM 883 N N . GLN A 1 109 ? 9.992 5.107 -6.804 1.00 91.31 109 GLN A N 1
ATOM 884 C CA . GLN A 1 109 ? 9.298 6.296 -7.302 1.00 91.31 109 GLN A CA 1
ATOM 885 C C . GLN A 1 109 ? 10.279 7.444 -7.384 1.00 91.31 109 GLN A C 1
ATOM 887 O O . GLN A 1 109 ? 11.011 7.694 -6.433 1.00 91.31 109 GLN A O 1
ATOM 892 N N . ILE A 1 110 ? 10.268 8.154 -8.505 1.00 95.38 110 ILE A N 1
ATOM 893 C CA . ILE A 1 110 ? 11.082 9.350 -8.695 1.00 95.38 110 ILE A CA 1
ATOM 894 C C . ILE A 1 110 ? 10.119 10.496 -8.975 1.00 95.38 110 ILE A C 1
ATOM 896 O O . ILE A 1 110 ? 9.474 10.526 -10.028 1.00 95.38 110 ILE A O 1
ATOM 900 N N . GLY A 1 111 ? 10.002 11.412 -8.017 1.00 93.81 111 GLY A N 1
ATOM 901 C CA . GLY A 1 111 ? 9.183 12.615 -8.094 1.00 93.81 111 GLY A CA 1
ATOM 902 C C . GLY A 1 111 ? 9.748 13.645 -9.072 1.00 93.81 111 GLY A C 1
ATOM 903 O O . GLY A 1 111 ? 10.948 13.677 -9.357 1.00 93.81 111 GLY A O 1
ATOM 904 N N . LYS A 1 112 ? 8.891 14.527 -9.591 1.00 94.19 112 LYS A N 1
ATOM 905 C CA . LYS A 1 112 ? 9.317 15.686 -10.398 1.00 94.19 112 LYS A CA 1
ATOM 906 C C . LYS A 1 112 ? 10.191 16.658 -9.602 1.00 94.19 112 LYS A C 1
ATOM 908 O O . LYS A 1 112 ? 11.073 17.290 -10.176 1.00 94.19 112 LYS A O 1
ATOM 913 N N . ASN A 1 113 ? 9.974 16.721 -8.292 1.00 93.25 113 ASN A N 1
ATOM 914 C CA . ASN A 1 113 ? 10.788 17.460 -7.327 1.00 93.2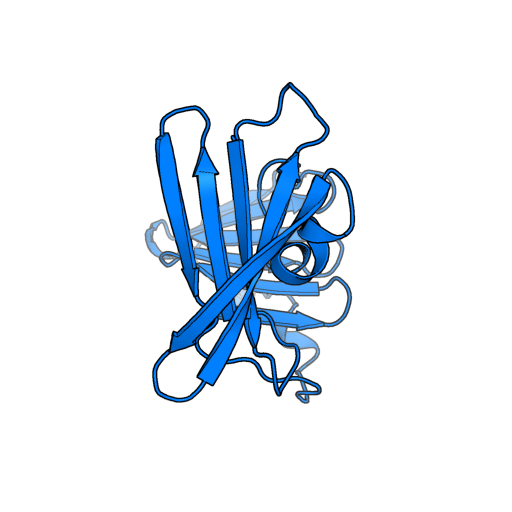5 113 ASN A CA 1
ATOM 915 C C . ASN A 1 113 ? 12.146 16.794 -7.016 1.00 93.25 113 ASN A C 1
ATOM 917 O O . ASN A 1 113 ? 12.941 17.365 -6.278 1.00 93.25 113 ASN A O 1
ATOM 921 N N . GLY A 1 114 ? 12.422 15.607 -7.568 1.00 91.88 114 GLY A N 1
ATOM 922 C CA . GLY A 1 114 ? 13.656 14.857 -7.334 1.00 91.88 114 GLY A CA 1
ATOM 923 C C . GLY A 1 114 ? 13.630 13.939 -6.111 1.00 91.88 114 GLY A C 1
ATOM 924 O O . GLY A 1 114 ? 14.610 13.234 -5.891 1.00 91.88 114 GLY A O 1
ATOM 925 N N . THR A 1 115 ? 12.536 13.900 -5.342 1.00 92.62 115 THR A N 1
ATOM 926 C CA . THR A 1 115 ? 12.381 12.940 -4.242 1.00 92.62 115 THR A CA 1
ATOM 927 C C . THR A 1 115 ? 12.373 11.517 -4.786 1.00 92.62 115 THR A C 1
ATOM 929 O O . THR A 1 115 ? 11.637 11.212 -5.728 1.00 92.62 115 THR A O 1
ATOM 932 N N . GLU A 1 116 ? 13.163 10.641 -4.170 1.00 94.62 116 GLU A N 1
ATOM 933 C CA . GLU A 1 116 ? 13.180 9.216 -4.484 1.00 94.62 116 GLU A CA 1
ATOM 934 C C . GLU A 1 116 ? 12.641 8.402 -3.308 1.00 94.62 116 GLU A C 1
ATOM 936 O O . GLU A 1 116 ? 13.163 8.482 -2.195 1.00 94.62 116 GLU A O 1
ATOM 941 N N . THR A 1 117 ? 11.618 7.589 -3.568 1.00 88.31 117 THR A N 1
ATOM 942 C CA . THR A 1 117 ? 11.024 6.686 -2.575 1.00 88.31 117 THR A CA 1
ATOM 943 C C . THR A 1 117 ? 11.248 5.247 -3.017 1.00 88.31 117 THR A C 1
ATOM 945 O O . THR A 1 117 ? 10.774 4.834 -4.076 1.00 88.31 117 THR A O 1
ATOM 948 N N . LEU A 1 118 ? 11.969 4.472 -2.201 1.00 90.75 118 LEU A N 1
ATOM 949 C CA . LEU A 1 118 ? 12.201 3.041 -2.404 1.00 90.75 118 LEU A CA 1
ATOM 950 C C . LEU A 1 118 ? 11.326 2.228 -1.449 1.00 90.75 118 LEU A C 1
ATOM 952 O O . LEU A 1 118 ? 11.473 2.316 -0.232 1.00 90.75 118 LEU A O 1
ATOM 956 N N . ILE A 1 119 ? 10.490 1.360 -2.010 1.00 86.19 119 ILE A N 1
ATOM 957 C CA . ILE A 1 119 ? 9.679 0.397 -1.264 1.00 86.19 119 ILE A CA 1
ATOM 958 C C . ILE A 1 119 ? 10.133 -1.007 -1.654 1.00 86.19 119 ILE A C 1
ATOM 960 O O . ILE A 1 119 ? 10.165 -1.343 -2.835 1.00 86.19 119 ILE A O 1
ATOM 964 N N . THR A 1 120 ? 10.495 -1.839 -0.675 1.00 90.00 120 THR A N 1
ATOM 965 C CA . THR A 1 120 ? 10.958 -3.218 -0.909 1.00 90.00 120 THR A CA 1
ATOM 966 C C . THR A 1 120 ? 10.027 -4.225 -0.244 1.00 90.00 120 THR A C 1
ATOM 968 O O . THR A 1 120 ? 9.707 -4.107 0.938 1.00 90.00 120 THR A O 1
ATOM 971 N N . VAL A 1 121 ? 9.620 -5.247 -0.998 1.00 88.69 121 VAL A N 1
ATOM 972 C CA . VAL A 1 121 ? 8.806 -6.361 -0.508 1.00 88.69 121 VAL A CA 1
ATOM 973 C C . VAL A 1 121 ? 9.733 -7.434 0.059 1.00 88.69 121 VAL A C 1
ATOM 975 O O . VAL A 1 121 ? 10.292 -8.261 -0.662 1.00 88.69 121 VAL A O 1
ATOM 978 N N . ASN A 1 122 ? 9.897 -7.422 1.380 1.00 87.88 122 ASN A N 1
ATOM 979 C CA . ASN A 1 122 ? 10.789 -8.356 2.075 1.00 87.88 122 ASN A CA 1
ATOM 980 C C . ASN A 1 122 ? 10.235 -9.787 2.123 1.00 87.88 122 ASN A C 1
ATOM 982 O O . ASN A 1 122 ? 10.987 -10.758 2.093 1.00 87.88 122 ASN A O 1
ATOM 986 N N . SER A 1 123 ? 8.913 -9.924 2.220 1.00 87.38 123 SER A N 1
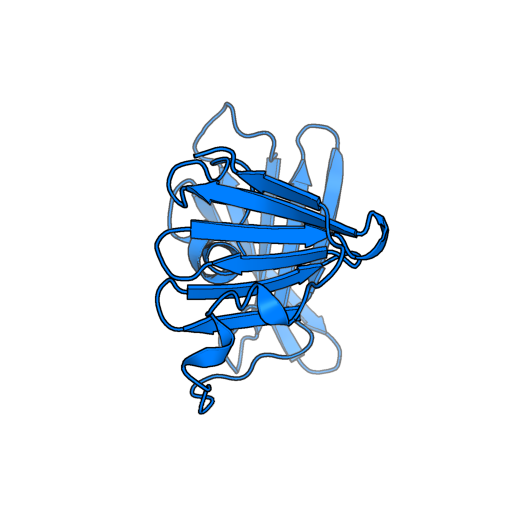ATOM 987 C CA . SER A 1 123 ? 8.217 -11.204 2.321 1.00 87.38 123 SER A CA 1
ATOM 988 C C . SER A 1 123 ? 6.839 -11.069 1.696 1.00 87.38 123 SER A C 1
ATOM 990 O O . SER A 1 123 ? 6.161 -10.065 1.899 1.00 87.38 123 SER A O 1
ATOM 992 N N . PHE A 1 124 ? 6.431 -12.086 0.944 1.00 86.38 124 PHE A N 1
ATOM 993 C CA . PHE A 1 124 ? 5.121 -12.147 0.315 1.00 86.38 124 PHE A CA 1
ATOM 994 C C . PHE A 1 124 ? 4.574 -13.563 0.453 1.00 86.38 124 PHE A C 1
ATOM 996 O O . PHE A 1 124 ? 5.216 -14.528 0.034 1.00 86.38 124 PHE A O 1
ATOM 1003 N N . LYS A 1 125 ? 3.402 -13.689 1.074 1.00 88.62 125 LYS A N 1
ATOM 1004 C CA . LYS A 1 125 ? 2.720 -14.965 1.301 1.00 88.62 125 LYS A CA 1
ATOM 1005 C C . LYS A 1 125 ? 1.301 -14.858 0.764 1.00 88.62 125 LYS A C 1
ATOM 1007 O O . LYS A 1 125 ? 0.608 -13.891 1.057 1.00 88.62 125 LYS A O 1
ATOM 1012 N N . THR A 1 126 ? 0.880 -15.858 0.003 1.00 89.06 126 THR A N 1
ATOM 1013 C CA . THR A 1 126 ? -0.461 -15.939 -0.583 1.00 89.06 126 THR A CA 1
ATOM 1014 C C . THR A 1 126 ? -1.259 -17.066 0.059 1.00 89.06 126 THR A C 1
ATOM 1016 O O . THR A 1 126 ? -0.687 -17.953 0.694 1.00 89.06 126 THR A O 1
ATOM 1019 N N . ASN A 1 127 ? -2.584 -17.033 -0.113 1.00 88.69 127 ASN A N 1
ATOM 1020 C CA . ASN A 1 127 ? -3.503 -18.097 0.315 1.00 88.69 127 ASN A CA 1
ATOM 1021 C C . ASN A 1 127 ? -3.390 -18.454 1.808 1.00 88.69 127 ASN A C 1
ATOM 1023 O O . ASN A 1 127 ? -3.541 -19.611 2.199 1.00 88.69 127 ASN A O 1
ATOM 1027 N N . LEU A 1 128 ? -3.101 -17.455 2.645 1.00 91.44 128 LEU A N 1
ATOM 1028 C CA . LEU A 1 128 ? -3.111 -17.621 4.091 1.00 91.44 128 LEU A CA 1
ATOM 1029 C C . LEU A 1 128 ? -4.547 -17.839 4.576 1.00 91.44 128 LEU A C 1
ATOM 1031 O O . LEU A 1 128 ? -5.480 -17.191 4.101 1.00 91.44 128 LEU A O 1
ATOM 1035 N N . GLN A 1 129 ? -4.719 -18.716 5.562 1.00 93.25 129 GLN A N 1
ATOM 1036 C CA . GLN A 1 129 ? -5.977 -18.814 6.290 1.00 93.25 129 GLN A CA 1
ATOM 1037 C C . GLN A 1 129 ? -6.056 -17.641 7.271 1.00 93.25 129 GLN A C 1
ATOM 1039 O O . GLN A 1 129 ? -5.299 -17.578 8.239 1.00 93.25 129 GLN A O 1
ATOM 1044 N N . LEU A 1 130 ? -6.934 -16.683 6.983 1.00 92.62 130 LEU A N 1
ATOM 1045 C CA . LEU A 1 130 ? -7.096 -15.460 7.767 1.00 92.62 130 LEU A CA 1
ATOM 1046 C C . LEU A 1 130 ? -8.391 -15.520 8.578 1.00 92.62 130 LEU A C 1
ATOM 1048 O O . LEU A 1 130 ? -9.429 -15.925 8.051 1.00 92.62 130 LEU A O 1
ATOM 1052 N N . SER A 1 131 ? -8.334 -15.090 9.842 1.00 92.44 131 SER A N 1
ATOM 1053 C CA . SER A 1 131 ? -9.538 -14.902 10.660 1.00 92.44 131 SER A CA 1
ATOM 1054 C C . SER A 1 131 ? -10.412 -13.807 10.057 1.00 92.44 131 SER A C 1
ATOM 1056 O O . SER A 1 131 ? -9.901 -12.763 9.655 1.00 92.44 131 SER A O 1
ATOM 1058 N N . GLU A 1 132 ? -11.728 -13.998 10.055 1.00 82.88 132 GLU A N 1
ATOM 1059 C CA . GLU A 1 132 ? -12.673 -12.956 9.636 1.00 82.88 132 GLU A CA 1
ATOM 1060 C C . GLU A 1 132 ? -12.589 -11.719 10.537 1.00 82.88 132 GLU A C 1
ATOM 1062 O O . GLU A 1 132 ? -12.679 -10.595 10.057 1.00 82.88 132 GLU A O 1
ATOM 1067 N N . THR A 1 133 ? -12.283 -11.915 11.822 1.00 92.06 133 THR A N 1
ATOM 1068 C CA . THR A 1 133 ? -12.137 -10.831 12.803 1.00 92.06 133 THR A CA 1
ATOM 1069 C C . THR A 1 133 ? -10.871 -9.995 12.617 1.00 92.06 133 THR A C 1
ATOM 1071 O O . THR A 1 133 ? -10.661 -9.043 13.364 1.00 92.06 133 THR A O 1
ATOM 1074 N N . LEU A 1 134 ? -9.971 -10.376 11.701 1.00 93.25 134 LEU A N 1
ATOM 1075 C CA . LEU A 1 134 ? -8.729 -9.637 11.460 1.00 93.25 134 LEU A CA 1
ATOM 1076 C C . LEU A 1 134 ? -9.016 -8.228 10.930 1.00 93.25 134 LEU A C 1
ATOM 1078 O O . LEU A 1 134 ? -8.345 -7.280 11.330 1.00 93.25 134 LEU A O 1
ATOM 1082 N N . PHE A 1 135 ? -10.027 -8.114 10.070 1.00 93.69 135 PHE A N 1
ATOM 1083 C CA . PHE A 1 135 ? -10.423 -6.881 9.389 1.00 93.69 135 PHE A CA 1
ATOM 1084 C C . PHE A 1 135 ? -11.556 -6.144 10.110 1.00 93.69 135 PHE A C 1
ATOM 1086 O O . PHE A 1 135 ? -12.078 -5.163 9.600 1.00 93.69 135 PHE A O 1
ATOM 1093 N N . THR A 1 136 ? -11.966 -6.620 11.287 1.00 94.38 136 THR A N 1
ATOM 1094 C CA . THR A 1 136 ? -13.048 -6.015 12.064 1.00 94.38 136 THR A CA 1
ATOM 1095 C C . THR A 1 136 ? -12.472 -5.104 13.136 1.00 94.38 136 THR A C 1
ATOM 1097 O O . THR A 1 136 ? -11.653 -5.529 13.959 1.00 94.38 136 THR A O 1
ATOM 1100 N N . PHE A 1 137 ? -12.935 -3.857 13.162 1.00 95.31 137 PHE A N 1
ATOM 1101 C CA . PHE A 1 137 ? -12.675 -2.962 14.277 1.00 95.31 137 PHE A CA 1
ATOM 1102 C C . PHE A 1 137 ? -13.480 -3.391 15.510 1.00 95.31 137 PHE A C 1
ATOM 1104 O O . PHE A 1 137 ? -14.697 -3.548 15.457 1.00 95.31 137 PHE A O 1
ATOM 1111 N N . ASP A 1 138 ? -12.791 -3.575 16.635 1.00 94.56 138 ASP A N 1
ATOM 1112 C CA . ASP A 1 138 ? -13.407 -3.901 17.920 1.00 94.56 138 ASP A CA 1
ATOM 1113 C C . ASP A 1 138 ? -13.110 -2.784 18.914 1.00 94.56 138 ASP A C 1
ATOM 1115 O O . ASP A 1 138 ? -12.035 -2.734 19.517 1.00 94.56 138 ASP A O 1
ATOM 1119 N N . LYS A 1 139 ? -14.089 -1.893 19.087 1.00 92.62 139 LYS A N 1
ATOM 1120 C CA . LYS A 1 139 ? -14.016 -0.739 19.989 1.00 92.62 139 LYS A CA 1
ATOM 1121 C C . LYS A 1 139 ? -13.645 -1.124 21.424 1.00 92.62 139 LYS A C 1
ATOM 1123 O O . LYS A 1 139 ? -12.980 -0.348 22.103 1.00 92.62 139 LYS A O 1
ATOM 1128 N N . ASN A 1 140 ? -14.009 -2.323 21.887 1.00 94.62 140 ASN A N 1
ATOM 1129 C CA . ASN A 1 140 ? -13.729 -2.749 23.262 1.00 94.62 140 ASN A CA 1
ATOM 1130 C C . ASN A 1 140 ? -12.231 -2.951 23.531 1.00 94.62 140 ASN A C 1
ATOM 1132 O O . ASN A 1 140 ? -11.806 -2.903 24.683 1.00 94.62 140 ASN A O 1
ATOM 1136 N N . LYS A 1 141 ? -11.418 -3.146 22.484 1.00 94.69 141 LYS A N 1
ATOM 1137 C CA . LYS A 1 141 ? -9.954 -3.246 22.602 1.00 94.69 141 LYS A CA 1
ATOM 1138 C C . LYS A 1 141 ? -9.277 -1.901 22.862 1.00 94.69 141 LYS A C 1
ATOM 1140 O O . LYS A 1 141 ? -8.096 -1.891 23.190 1.00 94.69 141 LYS A O 1
ATOM 1145 N N . TYR A 1 142 ? -10.011 -0.799 22.728 1.00 95.06 142 TYR A N 1
ATOM 1146 C CA . TYR A 1 142 ? -9.488 0.565 22.771 1.00 95.06 142 TYR A CA 1
ATOM 1147 C C . TYR A 1 142 ? -10.190 1.395 23.851 1.00 95.06 142 TYR A C 1
ATOM 1149 O O . TYR A 1 142 ? -10.621 2.524 23.631 1.00 95.06 142 TYR A O 1
ATOM 1157 N N . SER A 1 143 ? -10.350 0.811 25.041 1.00 94.25 143 SER A N 1
ATOM 1158 C CA . SER A 1 143 ? -10.909 1.528 26.188 1.00 94.25 143 SER A CA 1
ATOM 1159 C C . SER A 1 143 ? -10.022 2.720 26.554 1.00 94.25 143 SER A C 1
ATOM 1161 O O . SER A 1 143 ? -8.830 2.546 26.779 1.00 94.25 143 SER A O 1
ATOM 1163 N N . GLY A 1 144 ? -10.619 3.907 26.659 1.00 94.56 144 GLY A N 1
ATOM 1164 C CA . GLY A 1 144 ? -9.913 5.153 26.978 1.00 94.56 144 GLY A CA 1
ATOM 1165 C C . GLY A 1 144 ? -9.480 5.962 25.757 1.00 94.56 144 GLY A C 1
ATOM 1166 O O . GLY A 1 144 ? -9.215 7.147 25.913 1.00 94.56 144 GLY A O 1
ATOM 1167 N N . TYR A 1 145 ? -9.494 5.370 24.558 1.00 97.75 145 TYR A N 1
ATOM 1168 C CA . TYR A 1 145 ? -9.124 6.093 23.346 1.00 97.75 145 TYR A CA 1
ATOM 1169 C C . TYR A 1 145 ? -10.196 7.125 22.984 1.00 97.75 145 TYR A C 1
ATOM 1171 O O . TYR A 1 145 ? -11.402 6.852 23.076 1.00 97.75 145 TYR A O 1
ATOM 1179 N N . TYR A 1 146 ? -9.756 8.295 22.531 1.00 97.25 146 TYR A N 1
ATOM 1180 C CA . TYR A 1 146 ? -10.621 9.261 21.873 1.00 97.25 146 TYR A CA 1
ATOM 1181 C C . TYR A 1 146 ? -11.032 8.715 20.502 1.00 97.25 146 TYR A C 1
ATOM 1183 O O . TYR A 1 146 ? -10.206 8.203 19.749 1.00 97.25 146 TYR A O 1
ATOM 1191 N N . ILE A 1 147 ? -12.325 8.790 20.188 1.00 96.38 147 ILE A N 1
ATOM 1192 C CA . ILE A 1 147 ? -12.859 8.328 18.905 1.00 96.38 147 ILE A CA 1
ATOM 1193 C C . ILE A 1 147 ? -13.438 9.529 18.179 1.00 96.38 147 ILE A C 1
ATOM 1195 O O . ILE A 1 147 ? -14.406 10.130 18.649 1.00 96.38 147 ILE A O 1
ATOM 1199 N N . ASN A 1 148 ? -12.849 9.824 17.029 1.00 94.56 148 ASN A N 1
ATOM 1200 C CA . ASN A 1 148 ? -13.283 10.842 16.098 1.00 94.56 148 ASN A CA 1
ATOM 1201 C C . ASN A 1 148 ? -13.970 10.162 14.906 1.00 94.56 148 ASN A C 1
ATOM 1203 O O . ASN A 1 148 ? -13.326 9.459 14.127 1.00 94.56 148 ASN A O 1
ATOM 1207 N N . ASP A 1 149 ? -15.288 10.319 14.809 1.00 91.88 149 ASP A N 1
ATOM 1208 C CA . ASP A 1 149 ? -16.082 9.816 13.685 1.00 91.88 149 ASP A CA 1
ATOM 1209 C C . ASP A 1 149 ? -16.245 10.960 12.679 1.00 91.88 149 ASP A C 1
ATOM 1211 O O . ASP A 1 149 ? -16.794 12.009 13.024 1.00 91.88 149 ASP A O 1
ATOM 1215 N N . LEU A 1 150 ? -15.677 10.783 11.487 1.00 83.94 150 LEU A N 1
ATOM 1216 C CA . LEU A 1 150 ? -15.634 11.772 10.404 1.00 83.94 150 LEU A CA 1
ATOM 1217 C C . LEU A 1 150 ? -16.750 11.561 9.367 1.00 83.94 150 LEU A C 1
ATOM 1219 O O . LEU A 1 150 ? -16.858 12.355 8.434 1.00 83.94 150 LEU A O 1
ATOM 1223 N N . ASP A 1 151 ? -17.525 10.488 9.534 1.00 68.06 151 ASP A N 1
ATOM 1224 C CA . ASP A 1 151 ? -18.671 10.084 8.709 1.00 68.06 151 ASP A CA 1
ATOM 1225 C C . ASP A 1 151 ? -19.931 10.933 9.005 1.00 68.06 151 ASP A C 1
ATOM 1227 O O . ASP A 1 151 ? -20.125 11.363 10.171 1.00 68.06 151 ASP A O 1
#

Secondary structure (DSSP, 8-state):
-EEEETTEEEEEETTEEEEE-SSEEEEEETTTTEEEEEEGGGS-TTS--HHHHTTGGGSSEEEEEEEEEEETTEEEEEEEEEES-TT-SEEEEEEEEETTT--EEEEEEEETTS-EEEEE------S----GGGG---GGGGTT-EEEE--

Solvent-accessible surface area (backbone atoms only — not comparable to full-atom values): 8905 Å² total; per-residue (Å²): 91,77,51,76,58,90,84,22,28,37,38,44,56,96,79,31,40,37,31,27,59,70,56,40,32,39,42,36,35,70,92,74,39,35,30,42,35,36,48,51,83,69,56,56,93,83,62,82,43,80,73,39,74,80,50,56,83,78,56,68,48,47,77,44,84,54,63,72,45,78,55,96,88,40,53,30,38,29,35,38,32,32,58,66,55,86,83,53,66,51,57,34,35,39,42,26,26,29,69,82,82,67,44,72,39,33,37,38,40,33,31,69,87,66,53,71,50,80,49,71,56,90,76,87,85,76,92,71,92,72,66,78,69,72,34,52,88,59,71,82,83,47,77,88,43,50,76,47,74,73,109

Radius of gyration: 17.83 Å; Cα contacts (8 Å, |Δi|>4): 263; chains: 1; bounding box: 40×36×48 Å

pLDDT: mean 89.36, std 9.79, range [46.59, 98.0]

Sequence (151 aa):
DVTLKGDQYVLNYMGVKRIFDGKKIYTIIPEDEEINISNGEDEDENEITPSEMLTFYQKGYTYAMDITQNVQGRKIQFVKLTPIDSKSEYKKILLGIDSQTKHIYNLIQIGKNGTETLITVNSFKTNLQLSETLFTFDKNKYSGYYINDLD